Protein AF-A0A7S0MPJ8-F1 (afdb_monomer)

Mean predicted aligned error: 10.31 Å

Structure (mmCIF, N/CA/C/O backbone):
data_AF-A0A7S0MPJ8-F1
#
_entry.id   AF-A0A7S0MPJ8-F1
#
loop_
_atom_site.group_PDB
_atom_site.id
_atom_site.type_symbol
_atom_site.label_atom_id
_atom_site.label_alt_id
_atom_site.label_comp_id
_atom_site.label_asym_id
_atom_site.label_entity_id
_atom_site.label_seq_id
_atom_site.pdbx_PDB_ins_code
_atom_site.Cartn_x
_atom_site.Cartn_y
_atom_site.Cartn_z
_atom_site.occupancy
_atom_site.B_iso_or_equiv
_atom_site.auth_seq_id
_atom_site.auth_comp_id
_atom_site.auth_asym_id
_atom_site.auth_atom_id
_atom_site.pdbx_PDB_model_num
ATOM 1 N N . GLY A 1 1 ? 25.425 11.314 -19.232 1.00 34.72 1 GLY A N 1
ATOM 2 C CA . GLY A 1 1 ? 24.300 12.250 -19.096 1.00 34.72 1 GLY A CA 1
ATOM 3 C C . GLY A 1 1 ? 23.261 11.742 -20.045 1.00 34.72 1 GLY A C 1
ATOM 4 O O . GLY A 1 1 ? 23.563 11.708 -21.223 1.00 34.72 1 GLY A O 1
ATOM 5 N N . GLY A 1 2 ? 22.191 11.153 -19.518 1.00 45.97 2 GLY A N 1
ATOM 6 C CA . GLY A 1 2 ? 21.187 10.479 -20.332 1.00 45.97 2 GLY A CA 1
ATOM 7 C C . GLY A 1 2 ? 20.179 11.497 -20.821 1.00 45.97 2 GLY A C 1
ATOM 8 O O . GLY A 1 2 ? 19.523 12.142 -20.002 1.00 45.97 2 GLY A O 1
ATOM 9 N N . ASP A 1 3 ? 20.101 11.644 -22.133 1.00 46.81 3 ASP A N 1
ATOM 10 C CA . ASP A 1 3 ? 19.007 12.327 -22.796 1.00 46.81 3 ASP A CA 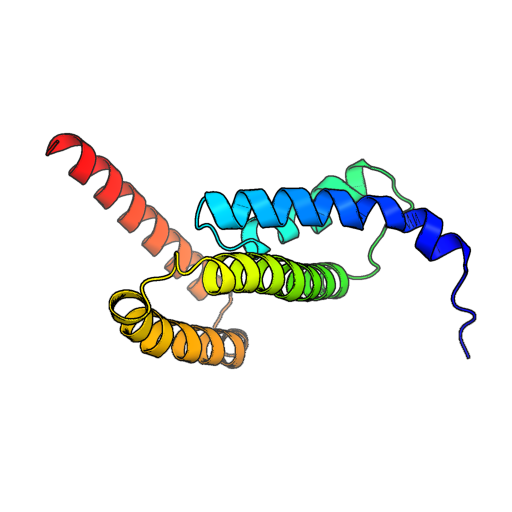1
ATOM 11 C C . ASP A 1 3 ? 17.732 11.587 -22.376 1.00 46.81 3 ASP A C 1
ATOM 13 O O . ASP A 1 3 ? 17.600 10.382 -22.584 1.00 46.81 3 ASP A O 1
ATOM 17 N N . ILE A 1 4 ? 16.841 12.259 -21.645 1.00 59.22 4 ILE A N 1
ATOM 18 C CA . ILE A 1 4 ? 15.533 11.682 -21.345 1.00 59.22 4 ILE A CA 1
ATOM 19 C C . ILE A 1 4 ? 14.781 11.723 -22.666 1.00 59.22 4 ILE A C 1
ATOM 21 O O . ILE A 1 4 ? 14.294 12.784 -23.054 1.00 59.22 4 ILE A O 1
ATOM 25 N N . ASP A 1 5 ? 14.769 10.592 -23.371 1.00 60.50 5 ASP A N 1
ATOM 26 C CA . ASP A 1 5 ? 14.077 10.432 -24.643 1.00 60.50 5 ASP A CA 1
ATOM 27 C C . ASP A 1 5 ? 12.646 10.958 -24.481 1.00 60.50 5 ASP A C 1
ATOM 29 O O . ASP A 1 5 ? 11.828 10.389 -23.751 1.00 60.50 5 ASP A O 1
ATOM 33 N N . ALA A 1 6 ? 12.330 12.072 -25.146 1.00 61.31 6 ALA A N 1
ATOM 34 C CA . ALA A 1 6 ? 10.984 12.645 -25.155 1.00 61.31 6 ALA A CA 1
ATOM 35 C C . ALA A 1 6 ? 9.945 11.644 -25.707 1.00 61.31 6 ALA A C 1
ATOM 37 O O . ALA A 1 6 ? 8.744 11.783 -25.500 1.00 61.31 6 ALA A O 1
ATOM 38 N N . ASP A 1 7 ? 10.407 10.579 -26.347 1.00 65.12 7 ASP A N 1
ATOM 39 C CA . ASP A 1 7 ? 9.590 9.504 -26.888 1.00 65.12 7 ASP A CA 1
ATOM 40 C C . ASP A 1 7 ? 9.131 8.533 -25.784 1.00 65.12 7 ASP A C 1
ATOM 42 O O . ASP A 1 7 ? 8.057 7.935 -25.878 1.00 65.12 7 ASP A O 1
ATOM 46 N N . ALA A 1 8 ? 9.888 8.416 -24.684 1.00 65.25 8 ALA A N 1
ATOM 47 C CA . ALA A 1 8 ? 9.555 7.540 -23.564 1.00 65.25 8 ALA A CA 1
ATOM 48 C C . ALA A 1 8 ? 8.284 8.002 -22.836 1.00 65.25 8 ALA A C 1
ATOM 50 O O . ALA A 1 8 ? 7.453 7.180 -22.453 1.00 65.25 8 ALA A O 1
ATOM 51 N N . TRP A 1 9 ? 8.073 9.312 -22.675 1.00 67.88 9 TRP A N 1
ATOM 52 C CA . TRP A 1 9 ? 6.854 9.795 -22.021 1.00 67.88 9 TRP A CA 1
ATOM 53 C C . TRP A 1 9 ? 5.614 9.521 -22.888 1.00 67.88 9 TRP A C 1
ATOM 55 O O . TRP A 1 9 ? 4.618 9.029 -22.365 1.00 67.88 9 TRP A O 1
ATOM 65 N N . LEU A 1 10 ? 5.692 9.750 -24.208 1.00 72.94 10 LEU A N 1
ATOM 66 C CA . LEU A 1 10 ? 4.619 9.433 -25.165 1.00 72.94 10 LEU A CA 1
ATOM 67 C C . LEU A 1 10 ? 4.348 7.933 -25.256 1.00 72.94 10 LEU A C 1
ATOM 69 O O . LEU A 1 10 ? 3.235 7.517 -25.562 1.00 72.94 10 LEU A O 1
ATOM 73 N N . ARG A 1 11 ? 5.355 7.116 -24.964 1.00 68.75 11 ARG A N 1
ATOM 74 C CA . ARG A 1 11 ? 5.228 5.670 -24.870 1.00 68.75 11 ARG A CA 1
ATOM 75 C C . ARG A 1 11 ? 4.478 5.247 -23.603 1.00 68.75 11 ARG A C 1
ATOM 77 O O . ARG A 1 11 ? 3.597 4.408 -23.695 1.00 68.75 11 ARG A O 1
ATOM 84 N N . TYR A 1 12 ? 4.753 5.849 -22.444 1.00 69.50 12 TYR A N 1
ATOM 85 C CA . TYR A 1 12 ? 4.168 5.446 -21.151 1.00 69.50 12 TYR A CA 1
ATOM 86 C C . TYR A 1 12 ? 3.003 6.324 -20.652 1.00 69.50 12 TYR A C 1
ATOM 88 O O . TYR A 1 12 ? 2.459 6.077 -19.575 1.00 69.50 12 TYR A O 1
ATOM 96 N N . TRP A 1 13 ? 2.565 7.334 -21.407 1.00 75.88 13 TRP A N 1
ATOM 97 C CA . TRP A 1 13 ? 1.524 8.276 -20.964 1.00 75.88 13 TRP A CA 1
ATOM 98 C C . TRP A 1 13 ? 0.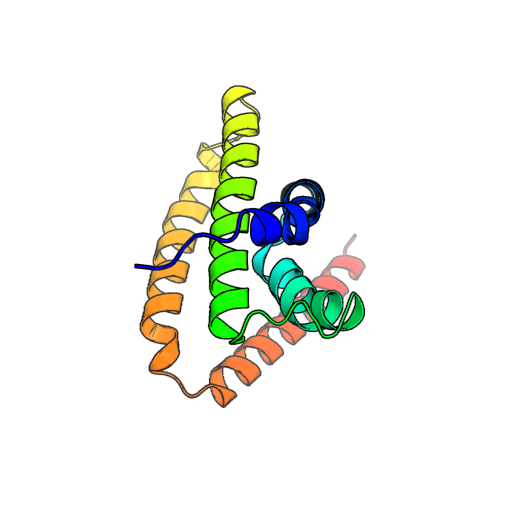199 7.591 -20.583 1.00 75.88 13 TRP A C 1
ATOM 100 O O . TRP A 1 13 ? -0.486 8.031 -19.658 1.00 75.88 13 TRP A O 1
ATOM 110 N N . PHE A 1 14 ? -0.139 6.480 -21.250 1.00 74.12 14 PHE A N 1
ATOM 111 C CA . PHE A 1 14 ? -1.358 5.707 -21.000 1.00 74.12 14 PHE A CA 1
ATOM 112 C C . PHE A 1 14 ? -1.380 5.060 -19.607 1.00 74.12 14 PHE A C 1
ATOM 114 O O . PHE A 1 14 ? -2.450 4.714 -19.105 1.00 74.12 14 PHE A O 1
ATOM 121 N N . MET A 1 15 ? -0.225 4.926 -18.945 1.00 74.88 15 MET A N 1
ATOM 122 C CA . MET A 1 15 ? -0.143 4.391 -17.585 1.00 74.88 15 MET A CA 1
ATOM 123 C C . MET A 1 15 ? -0.840 5.298 -16.572 1.00 74.88 15 MET A C 1
ATOM 125 O O . MET A 1 15 ? -1.388 4.809 -15.590 1.00 74.88 15 MET A O 1
ATOM 129 N N . MET A 1 16 ? -0.852 6.608 -16.814 1.00 74.69 16 MET A N 1
ATOM 130 C CA . MET A 1 16 ? -1.396 7.605 -15.892 1.00 74.69 16 MET A CA 1
ATOM 131 C C . MET A 1 16 ? -2.917 7.459 -15.665 1.00 74.69 16 MET A C 1
ATOM 133 O O . MET A 1 16 ? -3.338 7.306 -14.512 1.00 74.69 16 MET A O 1
ATOM 137 N N . PRO A 1 17 ? -3.772 7.432 -16.710 1.00 76.81 17 PRO A N 1
ATOM 138 C CA . PRO A 1 17 ? -5.207 7.208 -16.525 1.00 76.81 17 PRO A CA 1
ATOM 139 C C . PRO A 1 17 ? -5.526 5.799 -16.004 1.00 76.81 17 PRO A C 1
ATOM 141 O O . PRO A 1 17 ? -6.403 5.651 -15.153 1.00 76.81 17 PRO A O 1
ATOM 144 N N . VAL A 1 18 ? -4.786 4.773 -16.443 1.00 77.00 18 VAL A N 1
ATOM 145 C CA . VAL A 1 18 ? -4.972 3.390 -15.969 1.00 77.00 18 VAL A CA 1
ATOM 146 C C . VAL A 1 18 ? -4.660 3.281 -14.478 1.00 77.00 18 VAL A C 1
ATOM 148 O O . VAL A 1 18 ? -5.474 2.764 -13.714 1.00 77.00 18 VAL A O 1
ATOM 151 N N . ALA A 1 19 ? -3.528 3.830 -14.035 1.00 74.50 19 ALA A N 1
ATOM 152 C CA . ALA A 1 19 ? -3.148 3.836 -12.628 1.00 74.50 19 ALA A CA 1
ATOM 153 C C . ALA A 1 19 ? -4.151 4.615 -11.769 1.00 74.50 19 ALA A C 1
ATOM 155 O O . ALA A 1 19 ? -4.485 4.182 -10.668 1.00 74.50 19 ALA A O 1
ATOM 156 N N . THR A 1 20 ? -4.690 5.721 -12.287 1.00 76.88 20 THR A N 1
ATOM 157 C CA . THR A 1 20 ? -5.724 6.502 -11.593 1.00 76.88 20 THR A CA 1
ATOM 158 C C . THR A 1 20 ? -7.008 5.690 -11.397 1.00 76.88 20 THR A C 1
ATOM 160 O O . THR A 1 20 ? -7.571 5.686 -10.300 1.00 76.88 20 THR A O 1
ATOM 163 N N . PHE A 1 21 ? -7.459 4.960 -12.422 1.00 80.38 21 PHE A N 1
ATOM 164 C CA . PHE A 1 21 ? -8.650 4.111 -12.335 1.00 80.38 21 PHE A CA 1
ATOM 165 C C . PHE A 1 21 ? -8.449 2.937 -11.372 1.00 80.38 21 PHE A C 1
ATOM 167 O O . PHE A 1 21 ? -9.274 2.721 -10.486 1.00 80.38 21 PHE A O 1
ATOM 174 N N . VAL A 1 22 ? -7.323 2.227 -11.492 1.00 77.25 22 VAL A N 1
ATOM 175 C CA . VAL A 1 22 ? -6.979 1.103 -10.609 1.00 77.25 22 VAL A CA 1
ATOM 176 C C . VAL A 1 22 ? -6.868 1.573 -9.162 1.00 77.25 22 VAL A C 1
ATOM 178 O O . VAL A 1 22 ? -7.480 0.972 -8.284 1.00 77.25 22 VAL A O 1
ATOM 181 N N . SER A 1 23 ? -6.162 2.678 -8.905 1.00 77.75 23 SER A N 1
ATOM 182 C CA . SER A 1 23 ? -6.028 3.243 -7.558 1.00 77.75 23 SER A CA 1
ATOM 183 C C . SER A 1 23 ? -7.386 3.639 -6.975 1.00 77.75 23 SER A C 1
ATOM 185 O O . SER A 1 23 ? -7.657 3.343 -5.813 1.00 77.75 23 SER A O 1
ATOM 187 N N . SER A 1 24 ? -8.274 4.215 -7.790 1.00 78.94 24 SER A N 1
ATOM 188 C CA . SER A 1 24 ? -9.640 4.553 -7.375 1.00 78.94 24 SER A CA 1
ATOM 189 C C . SER A 1 24 ? -10.463 3.307 -7.038 1.00 78.94 24 SER A C 1
ATOM 191 O O . SER A 1 24 ? -11.112 3.270 -5.997 1.00 78.94 24 SER A O 1
ATOM 193 N N . ALA A 1 25 ? -10.406 2.262 -7.868 1.00 80.62 25 ALA A N 1
ATOM 194 C CA . ALA A 1 25 ? -11.092 0.998 -7.603 1.00 80.62 25 ALA A CA 1
ATOM 195 C C . ALA A 1 25 ? -10.568 0.318 -6.324 1.00 80.62 25 ALA A C 1
ATOM 197 O O . ALA A 1 25 ? -11.358 -0.145 -5.501 1.00 80.62 25 ALA A O 1
ATOM 198 N N . CYS A 1 26 ? -9.249 0.331 -6.107 1.00 77.19 26 CYS A N 1
ATOM 199 C CA . CYS A 1 26 ? -8.625 -0.189 -4.888 1.00 77.19 26 CYS A CA 1
ATOM 200 C C . CYS A 1 26 ? -9.096 0.587 -3.649 1.00 77.19 26 CYS A C 1
ATOM 202 O O . CYS A 1 26 ? -9.566 -0.026 -2.694 1.00 77.19 26 CYS A O 1
ATOM 204 N N . LEU A 1 27 ? -9.070 1.925 -3.705 1.00 80.19 27 LEU A N 1
ATOM 205 C CA . LEU A 1 27 ? -9.585 2.809 -2.652 1.00 80.19 27 LEU A CA 1
ATOM 206 C C . LEU A 1 27 ? -11.056 2.526 -2.314 1.00 80.19 27 LEU A C 1
ATOM 208 O O . LEU A 1 27 ? -11.404 2.520 -1.138 1.00 80.19 27 LEU A O 1
ATOM 212 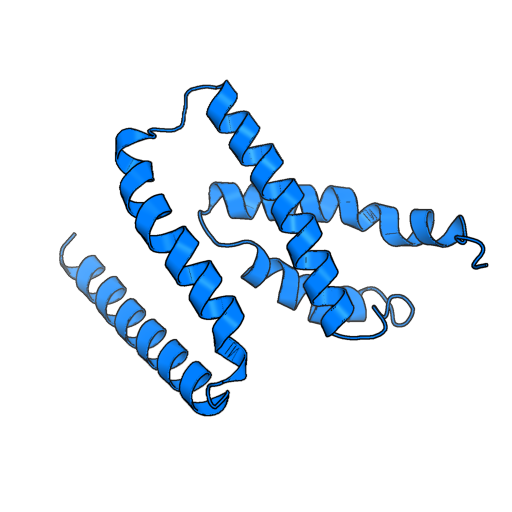N N . LEU A 1 28 ? -11.912 2.288 -3.317 1.00 79.19 28 LEU A N 1
ATOM 213 C CA . LEU A 1 28 ? -13.325 1.951 -3.092 1.00 79.19 28 LEU A CA 1
ATOM 214 C C . LEU A 1 28 ? -13.515 0.547 -2.503 1.00 79.19 28 LEU A C 1
ATOM 216 O O . LEU A 1 28 ? -14.402 0.352 -1.679 1.00 79.19 28 LEU A O 1
ATOM 220 N N . SER A 1 29 ? -12.706 -0.424 -2.929 1.00 77.06 29 SER A N 1
ATOM 221 C CA . SER A 1 29 ? -12.789 -1.813 -2.451 1.00 77.06 29 SER A CA 1
ATOM 222 C C . SER A 1 29 ? -12.126 -2.048 -1.088 1.00 77.06 29 SER A C 1
ATOM 224 O O . SER A 1 29 ? -12.342 -3.094 -0.484 1.00 77.06 29 SER A O 1
ATOM 226 N N . GLY A 1 30 ? -11.302 -1.111 -0.606 1.00 70.81 30 GLY A N 1
ATOM 227 C CA . GLY A 1 30 ? -10.520 -1.270 0.625 1.00 70.81 30 GLY A CA 1
ATOM 228 C C . GLY A 1 30 ? -9.337 -2.242 0.504 1.00 70.81 30 GLY A C 1
ATOM 229 O O . GLY A 1 30 ? -8.736 -2.596 1.516 1.00 70.81 30 GLY A O 1
ATOM 230 N N . ILE A 1 31 ? -8.986 -2.673 -0.712 1.00 73.31 31 ILE A N 1
ATOM 231 C CA . ILE A 1 31 ? -7.879 -3.602 -0.981 1.00 73.31 31 ILE A CA 1
ATOM 232 C C . ILE A 1 31 ? -6.594 -2.805 -1.251 1.00 73.31 31 ILE A C 1
ATOM 234 O O . ILE A 1 31 ? -6.614 -1.800 -1.963 1.00 73.31 31 ILE A O 1
ATOM 238 N N . GLY A 1 32 ? -5.460 -3.265 -0.705 1.00 65.94 32 GLY A N 1
ATOM 239 C CA . GLY A 1 32 ? -4.141 -2.688 -0.988 1.00 65.94 32 GLY A CA 1
ATOM 240 C C . GLY A 1 32 ? -3.791 -2.802 -2.476 1.00 65.94 32 GLY A C 1
ATOM 241 O O . GLY A 1 32 ? -3.746 -3.90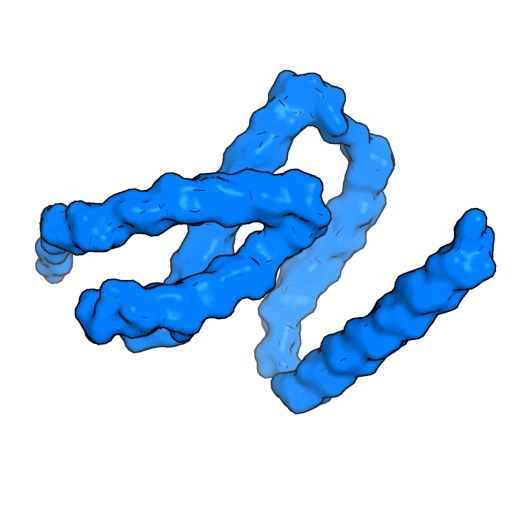5 -3.025 1.00 65.94 32 GLY A O 1
ATOM 242 N N . GLY A 1 33 ? -3.544 -1.668 -3.132 1.00 59.78 33 GLY A N 1
ATOM 243 C CA . GLY A 1 33 ? -3.357 -1.581 -4.581 1.00 59.78 33 GLY A CA 1
ATOM 244 C C . GLY A 1 33 ? -2.120 -2.319 -5.090 1.00 59.78 33 GLY A C 1
ATOM 245 O O . GLY A 1 33 ? -2.142 -2.803 -6.221 1.00 59.78 33 GLY A O 1
ATOM 246 N N . ALA A 1 34 ? -1.088 -2.501 -4.263 1.00 62.19 34 ALA A N 1
ATOM 247 C CA . ALA A 1 34 ? 0.161 -3.175 -4.631 1.00 62.19 34 ALA A CA 1
ATOM 248 C C . ALA A 1 34 ? -0.085 -4.603 -5.130 1.00 62.19 34 ALA A C 1
ATOM 250 O O . ALA A 1 34 ? 0.584 -5.080 -6.052 1.00 62.19 34 ALA A O 1
ATOM 251 N N . ALA A 1 35 ? -1.084 -5.269 -4.542 1.00 62.97 35 ALA A N 1
ATOM 252 C CA . ALA A 1 35 ? -1.493 -6.617 -4.912 1.00 62.97 35 ALA A CA 1
ATOM 253 C C . ALA A 1 35 ? -2.100 -6.681 -6.323 1.00 62.97 35 ALA A C 1
ATOM 255 O O . ALA A 1 35 ? -1.976 -7.709 -6.981 1.00 62.97 35 ALA A O 1
ATOM 256 N N . LEU A 1 36 ? -2.712 -5.591 -6.802 1.00 65.44 36 LEU A N 1
ATOM 257 C CA . LEU A 1 36 ? -3.272 -5.476 -8.152 1.00 65.44 36 LEU A CA 1
ATOM 258 C C . LEU A 1 36 ? -2.265 -4.874 -9.143 1.00 65.44 36 LEU A C 1
ATOM 260 O O . LEU A 1 36 ? -2.160 -5.354 -10.268 1.00 65.44 36 LEU A O 1
ATOM 264 N N . PHE A 1 37 ? -1.461 -3.887 -8.739 1.00 63.94 37 PHE A N 1
ATOM 265 C CA . PHE A 1 37 ? -0.446 -3.272 -9.603 1.00 63.94 37 PHE A CA 1
ATOM 266 C C . PHE A 1 37 ? 0.699 -4.225 -9.964 1.00 63.94 37 PHE A C 1
ATOM 268 O O . PHE A 1 37 ? 1.166 -4.198 -11.101 1.00 63.94 37 PHE A O 1
ATOM 275 N N . SER A 1 38 ? 1.122 -5.098 -9.043 1.00 65.38 38 SER A N 1
ATOM 276 C CA . SER A 1 38 ? 2.188 -6.079 -9.291 1.00 65.38 38 SER A CA 1
ATOM 277 C C . SER A 1 38 ? 1.871 -7.045 -10.451 1.00 65.38 38 SER A C 1
ATOM 279 O O . SER A 1 38 ? 2.646 -7.077 -11.409 1.00 65.38 38 SER A O 1
ATOM 281 N N . PRO A 1 39 ? 0.733 -7.774 -10.474 1.00 64.00 39 PRO A N 1
ATOM 282 C CA . PRO A 1 39 ? 0.372 -8.611 -11.617 1.00 64.00 39 PRO A CA 1
ATOM 283 C C . PRO A 1 39 ? 0.041 -7.793 -12.870 1.00 64.00 39 PRO A C 1
ATOM 285 O O . PRO A 1 39 ? 0.348 -8.245 -13.968 1.00 64.00 39 PRO A O 1
ATOM 288 N N . ILE A 1 40 ? -0.520 -6.583 -12.758 1.00 67.06 40 ILE A N 1
ATOM 289 C CA . ILE A 1 40 ? -0.753 -5.729 -13.936 1.00 67.06 40 ILE A CA 1
ATOM 290 C C . ILE A 1 40 ? 0.585 -5.373 -14.604 1.00 67.06 40 ILE A C 1
ATOM 292 O O . ILE A 1 40 ? 0.736 -5.560 -15.809 1.00 67.06 40 ILE A O 1
ATOM 296 N N . PHE A 1 41 ? 1.589 -4.932 -13.848 1.00 66.69 41 PHE A N 1
ATOM 297 C CA . PHE A 1 41 ? 2.889 -4.554 -14.412 1.00 66.69 41 PHE A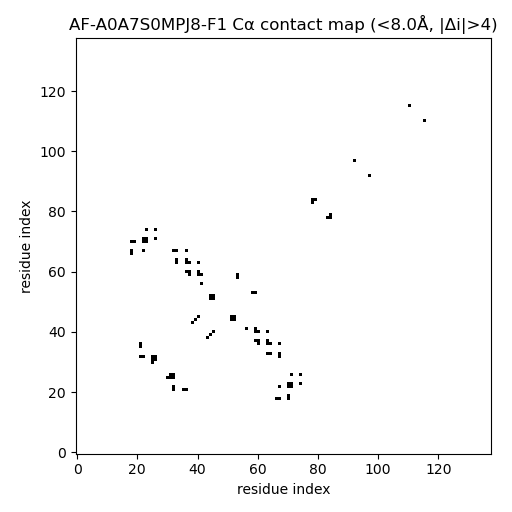 CA 1
ATOM 298 C C . PHE A 1 41 ? 3.757 -5.752 -14.808 1.00 66.69 41 PHE A C 1
ATOM 300 O O . PHE A 1 41 ? 4.529 -5.642 -15.757 1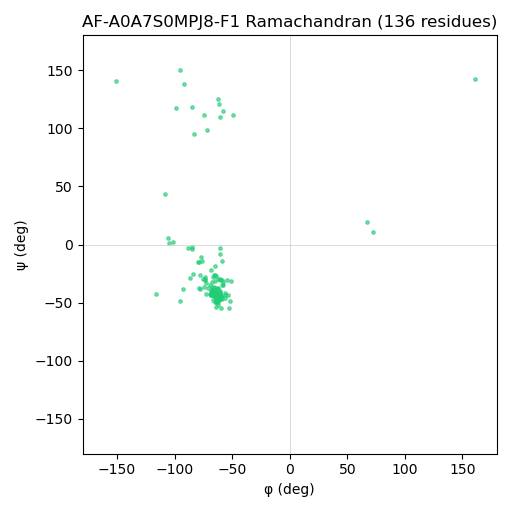.00 66.69 41 PHE A O 1
ATOM 307 N N . LEU A 1 42 ? 3.619 -6.900 -14.138 1.00 64.38 42 LEU A N 1
ATOM 308 C CA . LEU A 1 42 ? 4.380 -8.111 -14.466 1.00 64.38 42 LEU A CA 1
ATOM 309 C C . LEU A 1 42 ? 3.739 -8.986 -15.547 1.00 64.38 42 LEU A C 1
ATOM 311 O O . LEU A 1 42 ? 4.473 -9.693 -16.229 1.00 64.38 42 LEU A O 1
ATOM 315 N N . LEU A 1 43 ? 2.410 -8.980 -15.699 1.00 64.31 43 LEU A N 1
ATOM 316 C CA . LEU A 1 43 ? 1.685 -9.865 -16.625 1.00 64.31 43 LEU A CA 1
ATOM 317 C C . LEU A 1 43 ? 0.960 -9.099 -17.735 1.00 64.31 43 LEU A C 1
ATOM 319 O O . LEU A 1 43 ? 1.033 -9.514 -18.887 1.00 64.31 43 LEU A O 1
ATOM 323 N N . ALA A 1 44 ? 0.298 -7.974 -17.440 1.00 64.69 44 ALA A N 1
ATOM 324 C CA . ALA A 1 44 ? -0.478 -7.248 -18.453 1.00 64.69 44 ALA A CA 1
ATOM 325 C C . ALA A 1 44 ? 0.404 -6.406 -19.394 1.00 64.69 44 ALA A C 1
ATOM 327 O O . ALA A 1 44 ? 0.161 -6.372 -20.599 1.00 64.69 44 ALA A O 1
ATOM 328 N N . PHE A 1 45 ? 1.461 -5.772 -18.879 1.00 62.25 45 PHE A N 1
ATOM 329 C CA . PHE A 1 45 ? 2.409 -5.004 -19.704 1.00 62.25 45 PHE A CA 1
ATOM 330 C C . PHE A 1 45 ? 3.167 -5.848 -20.743 1.00 62.25 45 PHE A C 1
ATOM 332 O O . PHE A 1 45 ? 3.224 -5.419 -21.895 1.00 62.25 45 PHE A O 1
ATOM 339 N N . PRO A 1 46 ? 3.677 -7.055 -20.420 1.00 56.81 46 PRO A N 1
ATOM 340 C CA . PRO A 1 46 ? 4.271 -7.932 -21.429 1.00 56.81 46 PRO A CA 1
ATOM 341 C C . PRO A 1 46 ? 3.295 -8.353 -22.540 1.00 56.81 46 PRO A C 1
ATOM 343 O O . PRO A 1 46 ? 3.719 -8.553 -23.675 1.00 56.81 46 PRO A O 1
ATOM 346 N N . ILE A 1 47 ? 1.994 -8.471 -22.237 1.00 59.44 47 ILE A N 1
ATOM 347 C CA . ILE A 1 47 ? 0.954 -8.828 -23.221 1.00 59.44 47 ILE A CA 1
ATOM 348 C C . ILE A 1 47 ? 0.649 -7.652 -24.165 1.00 59.44 47 ILE A C 1
ATOM 350 O O . ILE A 1 47 ? 0.320 -7.868 -25.329 1.00 59.44 47 ILE A O 1
ATOM 354 N N . LEU A 1 48 ? 0.791 -6.409 -23.693 1.00 58.03 48 LEU A N 1
ATOM 355 C CA . LEU A 1 48 ? 0.563 -5.192 -24.482 1.00 58.03 48 LEU A CA 1
ATOM 356 C C . LEU A 1 48 ? 1.701 -4.876 -25.474 1.00 58.03 48 LEU A C 1
ATOM 358 O O . LEU A 1 48 ? 1.498 -4.087 -26.396 1.00 58.03 48 LEU A O 1
ATOM 362 N N . GLY A 1 49 ? 2.872 -5.507 -25.338 1.00 56.38 49 GLY A N 1
ATOM 363 C CA . GLY A 1 49 ? 3.924 -5.477 -26.354 1.00 56.38 49 GLY A CA 1
ATOM 364 C C . GLY A 1 49 ? 5.311 -5.864 -25.813 1.00 56.38 49 GLY A C 1
ATOM 365 O O . GLY A 1 49 ? 5.675 -5.409 -24.728 1.00 56.38 49 GLY A O 1
ATOM 366 N N . PRO A 1 50 ? 6.151 -6.597 -26.579 1.00 54.56 50 PRO A N 1
ATOM 367 C CA . PRO A 1 50 ? 7.523 -6.992 -26.191 1.00 54.56 50 PRO A CA 1
ATOM 368 C C . PRO A 1 50 ? 8.485 -5.824 -25.924 1.00 54.56 50 PRO A C 1
ATOM 370 O O . PRO A 1 50 ? 9.622 -6.015 -25.506 1.00 54.56 50 PRO A O 1
ATOM 373 N N . GLU A 1 51 ? 8.035 -4.614 -26.227 1.00 55.22 51 GLU A N 1
ATOM 374 C CA . GLU A 1 51 ? 8.824 -3.400 -26.351 1.00 55.22 51 GLU A CA 1
ATOM 375 C C . GLU A 1 51 ? 8.631 -2.473 -25.117 1.00 55.22 51 GLU A C 1
ATOM 377 O O . GLU A 1 51 ? 9.260 -1.425 -24.996 1.00 55.22 51 GLU A O 1
ATOM 382 N N . TYR A 1 52 ? 7.820 -2.916 -24.142 1.00 52.56 52 TYR A N 1
ATOM 383 C CA . TYR A 1 52 ? 7.640 -2.314 -22.812 1.00 52.56 52 TYR A CA 1
ATOM 384 C C . TYR A 1 52 ? 8.265 -3.132 -21.656 1.00 52.56 52 TYR A C 1
ATOM 386 O O . TYR A 1 52 ? 7.612 -3.309 -20.622 1.00 52.56 52 TYR A O 1
ATOM 394 N N . PRO A 1 53 ? 9.493 -3.680 -21.756 1.00 52.88 53 PRO A N 1
ATOM 395 C CA . PRO A 1 53 ? 10.101 -4.312 -20.602 1.00 52.88 53 PRO A CA 1
ATOM 396 C C . PRO A 1 53 ? 10.564 -3.218 -19.636 1.00 52.88 53 PRO A C 1
ATOM 398 O O . PRO A 1 53 ? 11.531 -2.499 -19.888 1.00 52.88 53 PRO A O 1
ATOM 401 N N . LEU A 1 54 ? 9.912 -3.128 -18.478 1.00 54.34 54 LEU A N 1
ATOM 402 C CA . LEU A 1 54 ? 10.603 -2.647 -17.287 1.00 54.34 54 LEU A CA 1
ATOM 403 C C . LEU A 1 54 ? 11.749 -3.639 -17.068 1.00 54.34 54 LEU A C 1
ATOM 405 O O . LEU A 1 54 ? 11.527 -4.814 -16.786 1.00 54.34 54 LEU A O 1
ATOM 409 N N . SER A 1 55 ? 12.975 -3.178 -17.300 1.00 53.69 55 SER A N 1
ATOM 410 C CA . SER A 1 55 ? 14.196 -3.980 -17.462 1.00 53.69 55 SER A CA 1
ATOM 411 C C . SER A 1 55 ? 14.576 -4.840 -16.245 1.00 53.69 55 SER A C 1
ATOM 413 O O . SER A 1 55 ? 15.525 -5.618 -16.312 1.00 53.69 55 SER A O 1
ATOM 415 N N . SER A 1 56 ? 13.821 -4.749 -15.146 1.00 63.22 56 SER A N 1
ATOM 416 C CA . SER A 1 56 ? 13.875 -5.656 -14.005 1.00 63.22 56 SER A CA 1
ATOM 417 C C . SER A 1 56 ? 12.507 -5.735 -13.301 1.00 63.22 56 SER A C 1
ATOM 419 O O . SER A 1 56 ? 11.874 -4.701 -13.085 1.00 63.22 56 SER A O 1
ATOM 421 N N . PRO A 1 57 ? 12.059 -6.916 -12.832 1.00 62.06 57 PRO A N 1
ATOM 422 C CA . PRO A 1 57 ? 10.879 -7.044 -11.966 1.00 62.06 57 PRO A CA 1
ATOM 423 C C . PRO A 1 57 ? 10.912 -6.104 -10.750 1.00 62.06 57 PRO A C 1
ATOM 425 O O . PRO A 1 57 ? 9.877 -5.613 -10.303 1.00 62.06 57 PRO A O 1
ATOM 428 N N . ALA A 1 58 ? 12.112 -5.798 -10.246 1.00 65.25 58 ALA A N 1
ATOM 429 C CA . ALA A 1 58 ? 12.308 -4.877 -9.133 1.00 65.25 58 ALA A CA 1
ATOM 430 C C . ALA A 1 58 ? 11.996 -3.414 -9.500 1.00 65.25 58 ALA A C 1
ATOM 432 O O . ALA A 1 58 ? 11.471 -2.676 -8.662 1.00 65.25 58 ALA A O 1
ATOM 433 N N . SER A 1 59 ? 12.274 -2.985 -10.739 1.00 67.94 59 SER A N 1
ATOM 434 C CA . SER A 1 59 ? 11.938 -1.628 -11.190 1.00 67.94 59 SER A CA 1
ATOM 435 C C . SER A 1 59 ? 10.439 -1.489 -11.439 1.00 67.94 59 SER A C 1
ATOM 437 O O . SER A 1 59 ? 9.857 -0.473 -11.060 1.00 67.94 59 SER A O 1
ATOM 439 N N . ALA A 1 60 ? 9.789 -2.531 -11.962 1.00 68.50 60 ALA A N 1
ATOM 440 C CA . ALA A 1 60 ? 8.335 -2.569 -12.102 1.00 68.50 60 ALA A CA 1
ATOM 441 C C . ALA A 1 60 ? 7.613 -2.499 -10.753 1.00 68.50 60 ALA A C 1
ATOM 443 O O . ALA A 1 60 ? 6.695 -1.705 -10.570 1.00 68.50 60 ALA A O 1
ATOM 444 N N . PHE A 1 61 ? 8.069 -3.276 -9.774 1.00 68.81 61 PHE A N 1
ATOM 445 C CA . PHE A 1 61 ? 7.465 -3.272 -8.447 1.00 68.81 61 PHE A CA 1
ATOM 446 C C . PHE A 1 61 ? 7.684 -1.945 -7.706 1.00 68.81 61 PHE A C 1
ATOM 448 O O . PHE A 1 61 ? 6.760 -1.401 -7.106 1.00 68.81 61 PHE A O 1
ATOM 455 N N . SER A 1 62 ? 8.890 -1.378 -7.794 1.00 72.06 62 SER A N 1
ATOM 456 C CA . SER A 1 62 ? 9.198 -0.082 -7.176 1.00 72.06 62 SER A CA 1
ATOM 457 C C . SER A 1 62 ? 8.384 1.055 -7.795 1.00 72.06 62 SER A C 1
ATOM 459 O O . SER A 1 62 ? 7.862 1.905 -7.079 1.00 72.06 62 SER A O 1
ATOM 461 N N . THR A 1 63 ? 8.237 1.061 -9.123 1.00 75.62 63 THR A N 1
ATOM 462 C CA . THR A 1 63 ? 7.414 2.062 -9.818 1.00 75.62 63 THR A CA 1
ATOM 463 C C . THR A 1 63 ? 5.930 1.896 -9.487 1.00 75.62 63 THR A C 1
ATOM 465 O O . THR A 1 63 ? 5.291 2.895 -9.174 1.00 75.62 63 THR A O 1
ATOM 468 N N . ALA A 1 64 ? 5.409 0.662 -9.424 1.00 73.56 64 ALA A N 1
ATOM 469 C CA . ALA A 1 64 ? 4.063 0.367 -8.913 1.00 73.56 64 ALA A CA 1
ATOM 470 C C . ALA A 1 64 ? 3.822 0.945 -7.523 1.00 73.56 64 ALA A C 1
ATOM 472 O O . ALA A 1 64 ? 2.875 1.708 -7.344 1.00 73.56 64 ALA A O 1
ATOM 473 N N . LEU A 1 65 ? 4.685 0.616 -6.560 1.00 76.50 65 LEU A N 1
ATOM 474 C CA . LEU A 1 65 ? 4.533 1.066 -5.179 1.00 76.50 65 LEU A CA 1
ATOM 475 C C . LEU A 1 65 ? 4.559 2.590 -5.065 1.00 76.50 65 LEU A C 1
ATOM 477 O O . LEU A 1 65 ? 3.762 3.169 -4.332 1.00 76.50 65 LEU A O 1
ATOM 481 N N . ILE A 1 66 ? 5.457 3.254 -5.796 1.00 81.44 66 ILE A N 1
ATOM 482 C CA . ILE A 1 66 ? 5.537 4.716 -5.784 1.00 81.44 66 ILE A CA 1
ATOM 483 C C . ILE A 1 66 ? 4.260 5.317 -6.383 1.00 81.44 66 ILE A C 1
ATOM 485 O O . ILE A 1 66 ? 3.644 6.186 -5.762 1.00 81.44 66 ILE A O 1
ATOM 489 N N . THR A 1 67 ? 3.831 4.847 -7.557 1.00 78.69 67 THR A N 1
ATOM 490 C CA . THR A 1 67 ? 2.614 5.332 -8.222 1.00 78.69 67 THR A CA 1
ATOM 491 C C . THR A 1 67 ? 1.369 5.101 -7.369 1.00 78.69 67 THR A C 1
ATOM 493 O O . THR A 1 67 ? 0.530 5.996 -7.254 1.00 78.69 67 THR A O 1
ATOM 496 N N . GLU A 1 68 ? 1.260 3.945 -6.724 1.00 77.56 68 GLU A N 1
ATOM 497 C CA . GLU A 1 68 ? 0.183 3.639 -5.791 1.00 77.56 68 GLU A CA 1
ATOM 498 C C . GLU A 1 68 ? 0.214 4.565 -4.578 1.00 77.56 68 GLU A C 1
ATOM 500 O O . GLU A 1 68 ? -0.813 5.161 -4.270 1.00 77.56 68 GLU A O 1
ATOM 505 N N . CYS A 1 69 ? 1.363 4.739 -3.917 1.00 83.00 69 CYS A N 1
ATOM 506 C CA . CYS A 1 69 ? 1.485 5.632 -2.766 1.00 83.00 69 CYS A CA 1
ATOM 507 C C . CYS A 1 69 ? 0.977 7.039 -3.095 1.00 83.00 69 CYS A C 1
ATOM 509 O O . CYS A 1 69 ? 0.217 7.612 -2.312 1.00 83.00 69 CYS A O 1
ATOM 511 N N . PHE A 1 70 ? 1.326 7.582 -4.265 1.00 83.12 70 PHE A N 1
ATOM 512 C CA . PHE A 1 70 ? 0.810 8.878 -4.710 1.00 83.12 70 PHE A CA 1
ATOM 513 C C . PHE A 1 70 ? -0.691 8.845 -5.041 1.00 83.12 70 PHE A C 1
ATOM 515 O O . PHE A 1 70 ? -1.420 9.747 -4.620 1.00 83.12 70 PHE A O 1
ATOM 522 N N . GLY A 1 71 ? -1.176 7.815 -5.741 1.00 80.44 71 GLY A N 1
ATOM 523 C CA . GLY A 1 71 ? -2.592 7.670 -6.102 1.00 80.44 71 GLY A CA 1
ATOM 524 C C . GLY A 1 71 ? -3.505 7.511 -4.883 1.00 80.44 71 GLY A C 1
ATOM 525 O O . GLY A 1 71 ? -4.471 8.262 -4.718 1.00 80.44 71 GLY A O 1
ATOM 526 N N . PHE A 1 72 ? -3.143 6.606 -3.973 1.00 81.06 72 PHE A N 1
ATOM 527 C CA . PHE A 1 72 ? -3.870 6.336 -2.735 1.00 81.06 72 PHE A CA 1
ATOM 528 C C . PHE A 1 72 ? -3.831 7.543 -1.796 1.00 81.06 72 PHE A C 1
ATOM 530 O O . PHE A 1 72 ? -4.867 7.927 -1.256 1.00 81.06 72 PHE A O 1
ATOM 537 N N . SER A 1 73 ? -2.671 8.201 -1.653 1.00 86.62 73 SER A N 1
ATOM 538 C CA . SER A 1 73 ? -2.554 9.420 -0.839 1.00 86.62 73 SER A CA 1
ATOM 539 C C . SER A 1 73 ? -3.415 10.555 -1.391 1.00 86.62 73 SER A C 1
ATOM 541 O O . SER A 1 73 ? -4.092 11.235 -0.624 1.00 86.62 73 SER A O 1
ATOM 543 N N . SER A 1 74 ? -3.439 10.750 -2.713 1.00 85.12 74 SER A N 1
ATOM 544 C CA . SER A 1 74 ? -4.284 11.761 -3.360 1.00 85.12 74 SER A CA 1
ATOM 545 C C . SER A 1 74 ? -5.774 11.505 -3.103 1.00 85.12 74 SER A C 1
ATOM 547 O O . SER A 1 74 ? -6.497 12.408 -2.668 1.00 85.12 74 SER A O 1
ATOM 549 N N . GLY A 1 75 ? -6.224 10.257 -3.280 1.00 81.62 75 GLY A N 1
ATOM 550 C CA . GLY A 1 75 ? -7.600 9.857 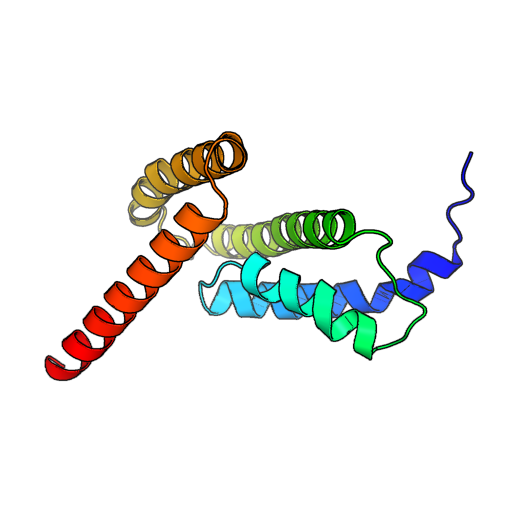-2.987 1.00 81.62 75 GLY A CA 1
ATOM 551 C C . GLY A 1 75 ? -7.961 10.015 -1.508 1.00 81.62 75 GLY A C 1
ATOM 552 O O . GLY A 1 75 ? -8.992 10.611 -1.186 1.00 81.62 75 GLY A O 1
ATOM 553 N N . LEU A 1 76 ? -7.083 9.572 -0.603 1.00 84.31 76 LEU A N 1
ATOM 554 C CA . LEU A 1 76 ? -7.262 9.705 0.843 1.00 84.31 76 LEU A CA 1
ATOM 555 C C . LEU A 1 76 ? -7.355 11.176 1.264 1.00 84.31 76 LEU A C 1
ATOM 557 O O . LEU A 1 76 ? -8.279 11.549 1.982 1.00 84.31 76 LEU A O 1
ATOM 561 N N . LEU A 1 77 ? -6.465 12.041 0.770 1.00 86.25 77 LEU A N 1
ATOM 562 C CA . LEU A 1 77 ? -6.524 13.485 1.026 1.00 86.25 77 LEU A CA 1
ATOM 563 C C . LEU A 1 77 ? -7.844 14.104 0.542 1.00 86.25 77 LEU A C 1
ATOM 565 O O . LEU A 1 77 ? -8.360 15.026 1.177 1.00 86.25 77 LEU A O 1
ATOM 569 N N . GLY A 1 78 ? -8.409 13.606 -0.560 1.00 85.31 78 GLY A N 1
ATOM 570 C CA . GLY A 1 78 ? -9.742 13.983 -1.030 1.00 85.31 78 GLY A CA 1
ATOM 571 C C . GLY A 1 78 ? -10.854 13.609 -0.041 1.00 85.31 78 GLY A C 1
ATOM 572 O O . GLY A 1 78 ? -11.723 14.438 0.237 1.00 85.31 78 GLY A O 1
ATOM 573 N N . TYR A 1 79 ? -10.807 12.404 0.534 1.00 84.19 79 TYR A N 1
ATOM 574 C CA . TYR A 1 79 ? -11.748 11.964 1.574 1.00 84.19 79 TYR A CA 1
ATOM 575 C C . TYR A 1 79 ? -11.607 12.764 2.873 1.00 84.19 79 TYR A C 1
ATOM 577 O O . TYR A 1 79 ? -12.618 13.161 3.458 1.00 84.19 79 TYR A O 1
ATOM 585 N N . ILE A 1 80 ? -10.370 13.065 3.280 1.00 86.75 80 ILE A N 1
ATOM 586 C CA . ILE A 1 80 ? -10.079 13.896 4.456 1.00 86.75 80 ILE A CA 1
ATOM 587 C C . ILE A 1 80 ? -10.670 15.297 4.274 1.00 86.75 80 ILE A C 1
ATOM 589 O O . ILE A 1 80 ? -11.367 15.785 5.160 1.00 86.75 80 ILE A O 1
ATOM 593 N N . ARG A 1 81 ? -10.467 15.928 3.107 1.00 86.81 81 ARG A N 1
ATOM 594 C CA . ARG A 1 81 ? -11.039 17.254 2.800 1.00 86.81 81 ARG A CA 1
ATOM 595 C C . ARG A 1 81 ? -12.566 17.280 2.833 1.00 86.81 81 ARG A C 1
ATOM 597 O O . ARG A 1 81 ? -13.139 18.319 3.136 1.00 86.81 81 ARG A O 1
ATOM 604 N N . LYS A 1 82 ? -13.219 16.158 2.521 1.00 89.06 82 LYS A N 1
ATOM 605 C CA . LYS A 1 82 ? -14.681 16.015 2.575 1.00 89.06 82 LYS A CA 1
ATOM 606 C C . LYS A 1 82 ? -15.208 15.660 3.972 1.00 89.06 82 LYS A C 1
ATOM 608 O O . LYS A 1 82 ? -16.417 15.544 4.129 1.00 89.06 82 LYS A O 1
ATOM 613 N N . GLY A 1 83 ? -14.337 15.470 4.968 1.00 83.69 83 GLY A N 1
ATOM 614 C CA . GLY A 1 83 ? -14.737 15.115 6.334 1.00 83.69 83 GLY A CA 1
ATOM 615 C C . GLY A 1 83 ? -15.358 13.721 6.464 1.00 83.69 83 GLY A C 1
ATOM 616 O O . GLY A 1 83 ? -16.051 13.454 7.437 1.00 83.69 83 GLY A O 1
ATOM 617 N N . LEU A 1 84 ? -15.126 12.835 5.490 1.00 83.44 84 LEU A N 1
ATOM 618 C CA . LEU A 1 84 ? -15.715 11.489 5.449 1.00 83.44 84 LEU A CA 1
ATOM 619 C C . LEU A 1 84 ? -14.911 10.455 6.258 1.00 83.44 84 LEU A C 1
ATOM 621 O O . LEU A 1 84 ? -15.306 9.297 6.337 1.00 83.44 84 LEU A O 1
ATOM 625 N N . VAL A 1 85 ? -13.769 10.855 6.825 1.00 83.69 85 VAL A N 1
ATOM 626 C CA . VAL A 1 85 ? -12.850 9.961 7.539 1.00 83.69 85 VAL A CA 1
ATOM 627 C C . VAL A 1 85 ? -13.078 10.063 9.045 1.00 83.69 85 VAL A C 1
ATOM 629 O O . VAL A 1 85 ? -12.831 11.112 9.641 1.00 83.69 85 VAL A O 1
ATOM 632 N N . ASP A 1 86 ? -13.486 8.956 9.672 1.00 88.44 86 ASP A N 1
ATOM 633 C CA . ASP A 1 86 ? -13.522 8.834 11.131 1.00 88.44 86 ASP A CA 1
ATOM 634 C C . ASP A 1 86 ? -12.142 8.441 11.683 1.00 88.44 86 ASP A C 1
ATOM 636 O O . ASP A 1 86 ? -11.766 7.269 11.777 1.00 88.44 86 ASP A O 1
ATOM 640 N N . PHE A 1 87 ? -11.382 9.456 12.088 1.00 86.56 87 PHE A N 1
ATOM 641 C CA . PHE A 1 87 ? -10.056 9.274 12.670 1.00 86.56 87 PHE A CA 1
ATOM 642 C C . PHE A 1 87 ? -10.066 8.614 14.050 1.00 86.56 87 PHE A C 1
ATOM 644 O O . PHE A 1 87 ? -9.054 8.031 14.436 1.00 86.56 87 PHE A O 1
ATOM 651 N N . LYS A 1 88 ? -11.177 8.670 14.795 1.00 89.94 88 LYS A N 1
ATOM 652 C CA . LYS A 1 88 ? -11.259 8.050 16.124 1.00 89.94 88 LYS A CA 1
ATOM 653 C C . LYS A 1 88 ? -11.212 6.530 16.005 1.00 89.94 88 LYS A C 1
ATOM 655 O O . LYS A 1 88 ? -10.520 5.877 16.783 1.00 89.94 88 LYS A O 1
ATOM 660 N N . THR A 1 89 ? -11.902 5.996 15.002 1.00 88.06 89 THR A N 1
ATOM 661 C CA . THR A 1 89 ? -11.890 4.567 14.688 1.00 88.06 89 THR A CA 1
ATOM 662 C C . THR A 1 89 ? -10.619 4.176 13.935 1.00 88.06 89 THR A C 1
ATOM 664 O O . THR A 1 89 ? -10.054 3.127 14.218 1.00 88.06 89 THR A O 1
ATOM 667 N N . ALA A 1 90 ? -10.105 5.025 13.036 1.00 86.25 90 ALA A N 1
ATOM 668 C CA . ALA A 1 90 ? -8.915 4.707 12.240 1.00 86.25 90 ALA A CA 1
ATOM 669 C C . ALA A 1 90 ? -7.588 4.731 13.029 1.00 86.25 90 ALA A C 1
ATOM 671 O O . ALA A 1 90 ? -6.683 3.953 12.728 1.00 86.25 90 ALA A O 1
ATOM 672 N N . ALA A 1 91 ? -7.453 5.600 14.037 1.00 89.44 91 ALA A N 1
ATOM 673 C CA . ALA A 1 91 ? -6.216 5.782 14.803 1.00 89.44 91 ALA A CA 1
ATOM 674 C C . ALA A 1 91 ? -5.599 4.486 15.376 1.00 89.44 91 ALA A C 1
ATOM 676 O O . ALA A 1 91 ? -4.402 4.286 15.157 1.00 89.44 91 ALA A O 1
ATOM 677 N N . PRO A 1 92 ? -6.338 3.586 16.061 1.00 92.38 92 PRO A N 1
ATOM 678 C CA . PRO A 1 92 ? -5.759 2.341 16.575 1.00 92.38 92 PRO A CA 1
ATOM 679 C C . PRO A 1 92 ? -5.238 1.420 15.462 1.00 92.38 92 PRO A C 1
ATOM 681 O O . PRO A 1 92 ? -4.165 0.836 15.607 1.00 92.38 92 PRO A O 1
ATOM 684 N N . TYR A 1 93 ? -5.940 1.333 14.327 1.00 89.62 93 TYR A N 1
ATOM 685 C CA . TYR A 1 93 ? -5.489 0.528 13.188 1.00 89.62 93 TYR A CA 1
ATOM 686 C C . TYR A 1 93 ? -4.225 1.100 12.552 1.00 89.62 93 TYR A C 1
ATOM 688 O O . TYR A 1 93 ? -3.319 0.342 12.221 1.00 89.62 93 TYR A O 1
ATOM 696 N N . ILE A 1 94 ? -4.124 2.426 12.424 1.00 89.50 94 ILE A N 1
ATOM 697 C CA . ILE A 1 94 ? -2.913 3.084 11.915 1.00 89.50 94 ILE A CA 1
ATOM 698 C C . ILE A 1 94 ? -1.749 2.878 12.891 1.00 89.50 94 ILE A C 1
ATOM 700 O O . ILE A 1 94 ? -0.648 2.535 12.464 1.00 89.50 94 ILE A O 1
ATOM 704 N N . ALA A 1 95 ? -1.996 3.036 14.195 1.00 93.19 95 ALA A N 1
ATOM 705 C CA . ALA A 1 95 ? -0.980 2.916 15.236 1.00 93.19 95 ALA A CA 1
ATOM 706 C C . ALA A 1 95 ? -0.347 1.519 15.309 1.00 93.19 95 ALA A C 1
ATOM 708 O O . ALA A 1 95 ? 0.816 1.413 15.682 1.00 93.19 95 ALA A O 1
ATOM 709 N N . VAL A 1 96 ? -1.080 0.463 14.945 1.00 94.25 96 VAL A N 1
ATOM 710 C CA . VAL A 1 96 ? -0.548 -0.908 14.889 1.00 94.25 96 VAL A CA 1
ATOM 711 C C . VAL A 1 96 ? -0.094 -1.270 13.475 1.00 94.25 96 VAL A C 1
ATOM 713 O O . VAL A 1 96 ? 1.021 -1.746 13.280 1.00 94.25 96 VAL A O 1
ATOM 716 N N . GLY A 1 97 ? -0.931 -1.018 12.472 1.00 88.62 97 GLY A N 1
ATOM 717 C CA . GLY A 1 97 ? -0.701 -1.439 11.093 1.00 88.62 97 GLY A CA 1
ATOM 718 C C . GLY A 1 97 ? 0.506 -0.767 10.447 1.00 88.62 97 GLY A C 1
ATOM 719 O O . GLY A 1 97 ? 1.312 -1.452 9.821 1.00 88.62 97 GLY A O 1
ATOM 720 N N . ALA A 1 98 ? 0.681 0.546 10.633 1.00 89.75 98 ALA A N 1
ATOM 721 C CA . ALA A 1 98 ? 1.803 1.272 10.040 1.00 89.75 98 ALA A CA 1
ATOM 722 C C . ALA A 1 98 ? 3.175 0.780 10.549 1.00 89.75 98 ALA A C 1
ATOM 724 O O . ALA A 1 98 ? 4.012 0.430 9.713 1.00 89.75 98 ALA A O 1
ATOM 725 N N . PRO A 1 99 ? 3.440 0.685 11.871 1.00 92.56 99 PRO A N 1
ATOM 726 C CA . PRO A 1 99 ? 4.723 0.174 12.343 1.00 92.56 99 PRO A CA 1
ATOM 727 C C . PRO A 1 99 ? 4.911 -1.314 12.045 1.00 92.56 99 PRO A C 1
ATOM 729 O O . PRO A 1 99 ? 6.008 -1.698 11.651 1.00 92.56 99 PRO A O 1
ATOM 732 N N . VAL A 1 100 ? 3.876 -2.154 12.166 1.00 91.56 100 VAL A N 1
ATOM 733 C CA . VAL A 1 100 ? 3.993 -3.587 11.834 1.00 91.56 100 VAL A CA 1
ATOM 734 C C . VAL A 1 100 ? 4.323 -3.780 10.353 1.00 91.56 100 VAL A C 1
ATOM 736 O O . VAL A 1 100 ? 5.199 -4.579 10.032 1.00 91.56 100 VAL A O 1
ATOM 739 N N . GLY A 1 101 ? 3.689 -3.020 9.456 1.00 86.69 101 GLY A N 1
ATOM 740 C CA . GLY A 1 101 ? 3.991 -3.050 8.024 1.00 86.69 101 GLY A CA 1
ATOM 741 C C . GLY A 1 101 ? 5.415 -2.587 7.716 1.00 86.69 101 GLY A C 1
ATOM 742 O O . GLY A 1 101 ? 6.121 -3.239 6.947 1.00 86.69 101 GLY A O 1
ATOM 743 N N . LEU A 1 102 ? 5.871 -1.509 8.363 1.00 89.50 102 LEU A N 1
ATOM 744 C CA . LEU A 1 102 ? 7.230 -0.993 8.193 1.00 89.50 102 LEU A CA 1
ATOM 745 C C . LEU A 1 102 ? 8.281 -2.001 8.678 1.00 89.50 102 LEU A C 1
ATOM 747 O O . LEU A 1 102 ? 9.219 -2.317 7.950 1.00 89.50 102 LEU A O 1
ATOM 751 N N . LEU A 1 103 ? 8.103 -2.542 9.887 1.00 91.38 103 LEU A N 1
ATOM 752 C CA . LEU A 1 103 ? 8.993 -3.553 10.453 1.00 91.38 103 LEU A CA 1
ATOM 753 C C . LEU A 1 103 ? 8.970 -4.825 9.601 1.00 91.38 103 LEU A C 1
ATOM 755 O O . LEU A 1 103 ? 10.027 -5.330 9.236 1.00 91.38 103 LEU A O 1
ATOM 759 N N . GLY A 1 104 ? 7.789 -5.305 9.212 1.00 87.06 104 GLY A N 1
ATOM 760 C CA . GLY A 1 104 ? 7.643 -6.457 8.326 1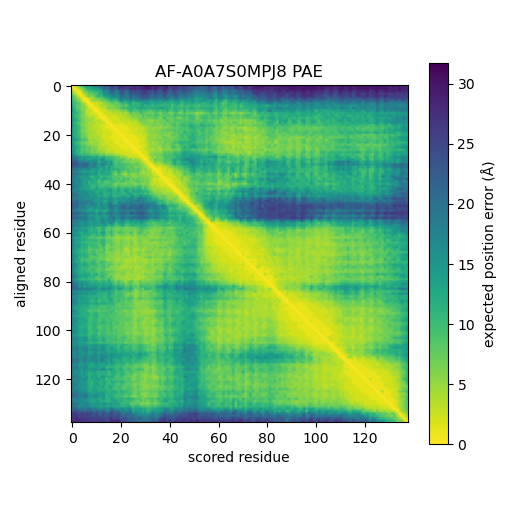.00 87.06 104 GLY A CA 1
ATOM 761 C C . GLY A 1 104 ? 8.385 -6.270 7.003 1.00 87.06 104 GLY A C 1
ATOM 762 O O . GLY A 1 104 ? 9.101 -7.173 6.582 1.00 87.06 104 GLY A O 1
ATOM 763 N N . GLY A 1 105 ? 8.291 -5.088 6.387 1.00 85.50 105 GLY A N 1
ATOM 764 C CA . GLY A 1 105 ? 9.015 -4.755 5.159 1.00 85.50 105 GLY A CA 1
ATOM 765 C C . GLY A 1 105 ? 10.535 -4.702 5.336 1.00 85.50 105 GLY A C 1
ATOM 766 O O . GLY A 1 105 ? 11.266 -5.195 4.482 1.00 85.50 105 GLY A O 1
ATOM 767 N N . VAL A 1 106 ? 11.024 -4.158 6.453 1.00 87.69 106 VAL A N 1
ATOM 768 C CA . VAL A 1 106 ? 12.467 -4.100 6.752 1.00 87.69 106 VAL A CA 1
ATOM 769 C C . VAL A 1 106 ? 13.033 -5.493 7.050 1.00 87.69 106 VAL A C 1
ATOM 771 O O . VAL A 1 106 ? 14.105 -5.844 6.557 1.00 87.69 106 VAL A O 1
ATOM 774 N N . TYR A 1 107 ? 12.312 -6.305 7.823 1.00 87.12 107 TYR A N 1
ATOM 775 C CA . TYR A 1 107 ? 12.768 -7.625 8.262 1.00 87.12 107 TYR A CA 1
ATOM 776 C C . TYR A 1 107 ? 12.426 -8.763 7.287 1.00 87.12 107 TYR A C 1
ATOM 778 O O . TYR A 1 107 ? 12.862 -9.890 7.517 1.00 87.12 107 TYR A O 1
ATOM 786 N N . CYS A 1 108 ? 11.708 -8.509 6.186 1.00 82.25 108 CYS A N 1
ATOM 787 C CA . CYS A 1 108 ? 11.265 -9.568 5.268 1.00 82.25 108 CYS A CA 1
ATOM 788 C C . CYS A 1 108 ? 12.421 -10.380 4.662 1.00 82.25 108 CYS A C 1
ATOM 790 O O . CYS A 1 108 ? 12.264 -11.572 4.421 1.00 82.25 108 CYS A O 1
ATOM 792 N N . ASN A 1 109 ? 13.591 -9.760 4.475 1.00 82.06 109 ASN A N 1
ATOM 793 C CA . ASN A 1 109 ? 14.771 -10.398 3.883 1.00 82.06 109 ASN A CA 1
ATOM 794 C C . ASN A 1 109 ? 15.524 -11.327 4.852 1.00 82.06 109 ASN A C 1
ATOM 796 O O . ASN A 1 109 ? 16.430 -12.037 4.427 1.00 82.06 109 ASN A O 1
ATOM 800 N N . VAL A 1 110 ? 15.189 -11.307 6.147 1.00 86.06 110 VAL A N 1
ATOM 801 C CA . VAL A 1 110 ? 15.833 -12.157 7.165 1.00 86.06 110 VAL A CA 1
ATOM 802 C C . VAL A 1 110 ? 15.203 -13.552 7.205 1.00 86.06 110 VAL A C 1
ATOM 804 O O . VAL A 1 110 ? 15.847 -14.515 7.614 1.00 86.06 110 VAL A O 1
ATOM 807 N N . PHE A 1 111 ? 13.947 -13.674 6.781 1.00 83.31 111 PHE A N 1
ATOM 808 C CA . PHE A 1 111 ? 13.193 -14.918 6.854 1.00 83.31 111 PHE A CA 1
ATOM 809 C C . PHE A 1 111 ? 13.262 -15.710 5.548 1.00 83.31 111 PHE A C 1
ATOM 811 O O . PHE A 1 111 ? 13.331 -15.141 4.460 1.00 83.31 111 PHE A O 1
ATOM 818 N N . ASP A 1 112 ? 13.179 -17.039 5.655 1.00 86.88 112 ASP A N 1
ATOM 819 C CA . ASP A 1 112 ? 13.103 -17.906 4.481 1.00 86.88 112 ASP A CA 1
ATOM 820 C C . ASP A 1 112 ? 11.814 -17.604 3.6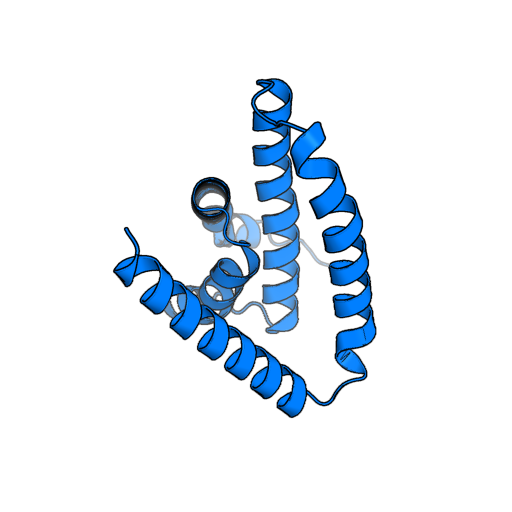82 1.00 86.88 112 ASP A C 1
ATOM 822 O O . ASP A 1 112 ? 10.708 -17.684 4.240 1.00 86.88 112 ASP A O 1
ATOM 826 N N . PRO A 1 113 ? 11.915 -17.293 2.374 1.00 84.56 113 PRO A N 1
ATOM 827 C CA . PRO A 1 113 ? 10.758 -17.013 1.526 1.00 84.56 113 PRO A CA 1
ATOM 828 C C . PRO A 1 113 ? 9.704 -18.127 1.528 1.00 84.56 113 PRO A C 1
ATOM 830 O O . PRO A 1 113 ? 8.512 -17.857 1.368 1.00 84.56 113 PRO A O 1
ATOM 833 N N . SER A 1 114 ? 10.122 -19.380 1.706 1.00 87.25 114 SER A N 1
ATOM 834 C CA . SER A 1 114 ? 9.247 -20.555 1.724 1.00 87.25 114 SER A CA 1
ATOM 835 C C . SER A 1 114 ? 8.334 -20.542 2.946 1.00 87.25 114 SER A C 1
ATOM 837 O O . SER A 1 114 ? 7.141 -20.823 2.833 1.00 87.25 114 SER A O 1
ATOM 839 N N . ILE A 1 115 ? 8.880 -20.145 4.100 1.00 88.31 115 ILE A N 1
ATOM 840 C CA . ILE A 1 115 ? 8.136 -20.039 5.357 1.00 88.31 115 ILE A CA 1
ATOM 841 C C . ILE A 1 115 ? 7.127 -18.896 5.270 1.00 88.31 115 ILE A C 1
ATOM 843 O O . ILE A 1 115 ? 5.970 -19.091 5.635 1.00 88.31 115 ILE A O 1
ATOM 847 N N . LEU A 1 116 ? 7.519 -17.737 4.727 1.00 85.38 116 LEU A N 1
ATOM 848 C CA . LEU A 1 116 ? 6.595 -16.611 4.532 1.00 85.38 116 LEU A CA 1
ATOM 849 C C . LEU A 1 116 ? 5.417 -16.987 3.631 1.00 85.38 116 LEU A C 1
ATOM 851 O O . LEU A 1 116 ? 4.273 -16.669 3.949 1.00 85.38 116 LEU A O 1
ATOM 855 N N . ARG A 1 117 ? 5.685 -17.685 2.523 1.00 85.12 117 ARG A N 1
ATOM 856 C CA . ARG A 1 117 ? 4.640 -18.143 1.594 1.00 85.12 117 ARG A CA 1
ATOM 857 C C . ARG A 1 117 ? 3.697 -19.145 2.249 1.00 85.12 117 ARG A C 1
ATOM 859 O O . ARG A 1 117 ? 2.487 -19.035 2.071 1.00 85.12 117 ARG A O 1
ATOM 866 N N . LEU A 1 118 ? 4.236 -20.091 3.017 1.00 91.75 118 LEU A N 1
ATOM 867 C CA . LEU A 1 118 ? 3.434 -21.086 3.724 1.00 91.75 118 LEU A CA 1
ATOM 868 C C . LEU A 1 118 ? 2.588 -20.444 4.830 1.00 91.75 118 LEU A C 1
ATOM 870 O O . LEU A 1 118 ? 1.400 -20.735 4.932 1.00 91.75 118 LEU A O 1
ATOM 874 N N . ALA A 1 119 ? 3.167 -19.523 5.603 1.00 89.38 119 ALA A N 1
ATOM 875 C CA . ALA A 1 119 ? 2.458 -18.766 6.629 1.00 89.38 119 ALA A CA 1
ATOM 876 C C . ALA A 1 119 ? 1.334 -17.907 6.030 1.00 89.38 119 ALA A C 1
ATOM 878 O O . ALA A 1 119 ? 0.214 -17.930 6.535 1.00 89.38 119 ALA A O 1
ATOM 879 N N . TYR A 1 120 ? 1.602 -17.204 4.924 1.00 85.69 120 TYR A N 1
ATOM 880 C CA . TYR A 1 120 ? 0.590 -16.439 4.194 1.00 85.69 120 TYR A CA 1
ATOM 881 C C . TYR A 1 120 ? -0.535 -17.336 3.661 1.00 85.69 120 TYR A C 1
ATOM 883 O O . TYR A 1 120 ? -1.709 -17.020 3.843 1.00 85.69 120 TYR A O 1
ATOM 891 N N . GLY A 1 121 ? -0.190 -18.478 3.057 1.00 88.81 121 GLY A N 1
ATOM 892 C CA . GLY A 1 121 ? -1.168 -19.456 2.580 1.00 88.81 121 GLY A CA 1
ATOM 893 C C . GLY A 1 121 ? -2.042 -20.011 3.708 1.00 88.81 121 GLY A C 1
ATOM 894 O O . GLY A 1 121 ? -3.260 -20.069 3.565 1.00 88.81 121 GLY A O 1
ATOM 895 N N . ALA A 1 122 ? -1.447 -20.347 4.855 1.00 93.81 122 ALA A N 1
ATOM 896 C CA . ALA A 1 122 ? -2.180 -20.803 6.034 1.00 93.81 122 ALA A CA 1
ATOM 897 C C . ALA A 1 122 ? -3.124 -19.721 6.585 1.00 93.81 122 ALA A C 1
ATOM 899 O O . ALA A 1 122 ? -4.272 -20.020 6.911 1.00 93.81 122 ALA A O 1
ATOM 900 N N . LEU A 1 123 ? -2.671 -18.462 6.628 1.00 90.06 123 LEU A N 1
ATOM 901 C CA . LEU A 1 123 ? -3.504 -17.315 6.997 1.00 90.06 123 LEU A CA 1
ATOM 902 C C . LEU A 1 123 ? -4.710 -17.177 6.066 1.00 90.06 123 LEU A C 1
ATOM 904 O O . LEU A 1 123 ? -5.829 -17.041 6.552 1.00 90.06 123 LEU A O 1
ATOM 908 N N . MET A 1 124 ? -4.497 -17.261 4.750 1.00 89.69 124 MET A N 1
ATOM 909 C CA . MET A 1 124 ? -5.569 -17.159 3.754 1.00 89.69 124 MET A CA 1
ATOM 910 C C . MET A 1 124 ? -6.574 -18.307 3.847 1.00 89.69 124 MET A C 1
ATOM 912 O O . MET A 1 124 ? -7.774 -18.069 3.739 1.00 89.69 124 MET A O 1
ATOM 916 N N . LEU A 1 125 ? -6.117 -19.534 4.110 1.00 93.50 125 LEU A N 1
ATOM 917 C CA . LEU A 1 125 ? -7.012 -20.663 4.368 1.00 93.50 125 LEU A CA 1
ATOM 918 C C . LEU A 1 125 ? -7.837 -20.448 5.643 1.00 93.50 125 LEU A C 1
ATOM 920 O O . LEU A 1 125 ? -9.045 -20.667 5.626 1.00 93.50 125 LEU A O 1
ATOM 924 N N . GLY A 1 126 ? -7.218 -19.969 6.725 1.00 93.81 126 GLY A N 1
ATOM 925 C CA . GLY A 1 126 ? -7.935 -19.637 7.959 1.00 93.81 126 GLY A CA 1
ATOM 926 C C . GLY A 1 126 ? -8.988 -18.545 7.748 1.00 93.81 126 GLY A C 1
ATOM 927 O O . GLY A 1 126 ? -10.121 -18.682 8.205 1.00 93.81 126 GLY A O 1
ATOM 928 N N . LEU A 1 127 ? -8.639 -17.498 6.997 1.00 88.75 127 LEU A N 1
ATOM 929 C CA . LEU A 1 127 ? -9.557 -16.421 6.621 1.00 88.75 127 LEU A CA 1
ATOM 930 C C . LEU A 1 127 ? -10.714 -16.940 5.762 1.00 88.75 127 LEU A C 1
ATOM 932 O O . LEU A 1 127 ? -11.859 -16.578 6.005 1.00 88.75 127 LEU A O 1
ATOM 936 N N . SER A 1 128 ? -10.428 -17.831 4.810 1.00 90.25 128 SER A N 1
ATOM 937 C CA . SER A 1 128 ? -11.449 -18.489 3.992 1.00 90.25 128 SER A CA 1
ATOM 938 C C . SER A 1 128 ? -12.433 -19.286 4.843 1.00 90.25 128 SER A C 1
ATOM 940 O O . SER A 1 128 ? -13.632 -19.191 4.607 1.00 90.25 128 SER A O 1
ATOM 942 N N . VAL A 1 129 ? -11.950 -20.055 5.824 1.00 93.69 129 VAL A N 1
ATOM 943 C CA . VAL A 1 129 ? -12.825 -20.813 6.731 1.00 93.69 129 VAL A CA 1
ATOM 944 C C . VAL A 1 129 ? -13.701 -19.855 7.530 1.00 93.69 129 VAL A C 1
ATOM 946 O O . VAL A 1 129 ? -14.917 -20.016 7.529 1.00 93.69 129 VAL A O 1
ATOM 949 N N . LEU A 1 130 ? -13.113 -18.826 8.148 1.00 91.06 130 LEU A N 1
ATOM 950 C CA . LEU A 1 130 ? -13.865 -17.834 8.920 1.00 91.06 130 LEU A CA 1
ATOM 951 C C . LEU A 1 130 ? -14.962 -17.164 8.089 1.00 91.06 130 LEU A C 1
ATOM 953 O O . LEU A 1 130 ? -16.090 -17.082 8.558 1.00 91.06 130 LEU A O 1
ATOM 957 N N . LEU A 1 131 ? -14.658 -16.730 6.864 1.00 88.50 131 LEU A N 1
ATOM 958 C CA . LEU A 1 131 ? -15.646 -16.099 5.986 1.00 88.50 131 LEU A CA 1
ATOM 959 C C . LEU A 1 131 ? -16.821 -17.033 5.677 1.00 88.50 131 LEU A C 1
ATOM 961 O O . LEU A 1 131 ? -17.964 -16.615 5.820 1.00 88.50 131 LEU A O 1
ATOM 965 N N . VAL A 1 132 ? -16.545 -18.298 5.343 1.00 92.50 132 VAL A N 1
ATOM 966 C CA . VAL A 1 132 ? -17.594 -19.302 5.091 1.00 92.50 132 VAL A CA 1
ATOM 967 C C . VAL A 1 132 ? -18.422 -19.574 6.349 1.00 92.50 132 VAL A C 1
ATOM 969 O O . VAL A 1 132 ? -19.634 -19.721 6.265 1.00 92.50 132 VAL A O 1
ATOM 972 N N . THR A 1 133 ? -17.793 -19.593 7.528 1.00 89.12 133 THR A N 1
ATOM 973 C CA . THR A 1 133 ? -18.523 -19.855 8.783 1.00 89.12 133 THR A CA 1
ATOM 974 C C . THR A 1 133 ? -19.385 -18.662 9.210 1.00 89.12 133 THR A C 1
ATOM 976 O O . THR A 1 133 ? -20.406 -18.845 9.857 1.00 89.12 133 THR A O 1
ATOM 979 N N . GLN A 1 134 ? -18.987 -17.429 8.876 1.00 82.12 134 GLN A N 1
ATOM 980 C CA . GLN A 1 134 ? -19.788 -16.227 9.145 1.00 82.12 134 GLN A CA 1
ATOM 981 C C . GLN A 1 134 ? -21.004 -16.114 8.210 1.00 82.12 134 GLN A C 1
ATOM 983 O O . GLN A 1 134 ? -22.017 -15.545 8.608 1.00 82.12 134 GLN A O 1
ATOM 988 N N . GLU A 1 135 ? -20.928 -16.674 6.999 1.00 68.00 135 GLU A N 1
ATOM 989 C CA . GLU A 1 135 ? -22.074 -16.777 6.082 1.00 68.00 135 GLU A CA 1
ATOM 990 C C . GLU A 1 135 ? -23.188 -17.695 6.614 1.00 68.00 135 GLU A C 1
ATOM 992 O O . GLU A 1 135 ? -24.343 -17.492 6.261 1.00 68.00 135 GLU A O 1
ATOM 997 N N . GLU A 1 136 ? -22.880 -18.671 7.475 1.00 58.59 136 GLU A N 1
ATOM 998 C CA . GLU A 1 136 ? -23.892 -19.565 8.063 1.00 58.59 136 GLU A CA 1
ATOM 999 C C . GLU A 1 136 ? -24.686 -18.929 9.223 1.00 58.59 136 GLU A C 1
ATOM 1001 O O . GLU A 1 136 ? -25.738 -19.452 9.589 1.00 58.59 136 GLU A O 1
ATOM 1006 N N . ASP A 1 137 ? -24.212 -17.813 9.791 1.00 53.31 137 ASP A N 1
ATOM 1007 C CA . ASP A 1 137 ? -24.782 -17.168 10.991 1.00 53.31 137 ASP A CA 1
ATOM 1008 C C . ASP A 1 137 ? -25.564 -15.865 10.680 1.00 53.31 137 ASP A C 1
ATOM 1010 O O . ASP A 1 137 ? -26.002 -15.168 11.600 1.00 53.31 137 ASP A O 1
ATOM 1014 N N . THR A 1 138 ? -25.740 -15.518 9.393 1.00 47.88 138 THR A N 1
ATOM 1015 C CA . THR A 1 138 ? -26.532 -14.357 8.916 1.00 47.88 138 THR A CA 1
ATOM 1016 C C . THR A 1 138 ? -27.765 -14.809 8.140 1.00 47.88 138 THR A C 1
ATOM 1018 O O . THR A 1 138 ? -28.848 -14.217 8.362 1.00 47.88 138 THR A O 1
#

Radius of gyration: 18.73 Å; Cα contacts (8 Å, |Δi|>4): 51; chains: 1; bounding box: 51×38×44 Å

Secondary structure (DSSP, 8-state):
-----HHHHHHHTTHHHHHHHHHHHHHHHT--THHHHHHIIIIIHHHH-TT---SSHHHHHHHHHHHHHHHHHHHHHHHHHTT---HHHHHHHHHHHHHHHHHHHHHGGGS-HHHHHHHHHHHHHHHHHHHHHHHTT-

Solvent-accessible surface area (backbone atoms only — not comparable to full-atom values): 8048 Å² total; per-residue (Å²): 135,81,79,78,57,75,61,56,54,72,68,52,52,69,52,56,65,52,49,50,52,51,33,50,52,20,66,74,69,72,46,72,48,60,74,56,42,44,53,43,61,68,52,49,38,57,72,77,34,90,86,58,68,61,92,38,76,69,56,42,45,54,51,39,48,52,54,42,54,52,42,45,49,53,53,49,53,53,39,52,76,68,66,74,61,63,58,81,72,44,46,65,54,50,69,50,49,52,56,52,51,50,50,51,64,71,51,52,82,78,50,62,69,68,56,54,52,51,51,51,50,52,50,50,53,51,51,52,52,51,54,58,58,54,64,76,78,113

Sequence (138 aa):
GGDIDADAWLRYWFMMPVATFVSSACLLSGIGGAALFSPIFLLAFPILGPEYPLSSPASAFSTALITECFGFSSGLLGYIRKGLVDFKTAAPYIAVGAPVGLLGGVYCNVFDPSILRLAYGALMLGLSVLLVTQEEDT

Organism: NCBI:txid1411642

InterPro domains:
  IPR002781 Transmembrane protein TauE-like, transmembrane domain [PF01925] (18-133)

Foldseek 3Di:
DDDPPPVVCVVCVVVLVVLLVLLVVCLVVVHQSLVVQLCCQVPVQVVVDVPPDPVDSVSSSVVSVVSSVVNNVVVVVVCVVVVVDDCVVCVVVCVPVVVVVVVCVVCVVVDDPVVVVVVVVVVVVVVVVVVVVVVVVD

pLDDT: mean 76.6, std 12.93, range [34.72, 94.25]